Protein AF-A0A4Q5XDK4-F1 (afdb_monomer_lite)

Sequence (146 aa):
MNRRKIALASGVFTCLLAGLAVSAADPRTQAASLVASLEKKPEAAQVAEASLAKAKDALRRADQRRASGDQKGGALLEQTALEWASAAELLDKTAKTEKQLAELQARTTEIETKVFRAQALVEQTVARRARAEEALNKLDQKGAKP

Structure (mmCIF, N/CA/C/O backbone):
data_AF-A0A4Q5XDK4-F1
#
_entry.id   AF-A0A4Q5XDK4-F1
#
loop_
_atom_site.group_PDB
_atom_site.id
_atom_site.type_symbol
_atom_site.label_atom_id
_atom_site.label_alt_id
_atom_site.label_comp_id
_atom_site.label_asym_id
_atom_site.label_entity_id
_atom_site.label_seq_id
_atom_site.pdbx_PDB_ins_code
_atom_site.Cartn_x
_atom_site.Cartn_y
_atom_site.Cartn_z
_atom_site.occupancy
_atom_site.B_iso_or_equiv
_atom_site.auth_seq_id
_atom_site.auth_comp_id
_atom_site.auth_asym_id
_atom_site.auth_atom_id
_atom_site.pdbx_PDB_model_num
ATOM 1 N N . MET A 1 1 ? -22.878 66.982 -17.401 1.00 45.78 1 MET A N 1
ATOM 2 C CA . MET A 1 1 ? -22.080 66.374 -18.490 1.00 45.78 1 MET A CA 1
ATOM 3 C C . MET A 1 1 ? -20.710 67.028 -18.523 1.00 45.78 1 MET A C 1
ATOM 5 O O . MET A 1 1 ? -20.672 68.214 -18.803 1.00 45.78 1 MET A O 1
ATOM 9 N N . ASN A 1 2 ? -19.632 66.306 -18.178 1.00 37.34 2 ASN A N 1
ATOM 10 C CA . ASN A 1 2 ? -18.313 66.401 -18.834 1.00 37.34 2 ASN A CA 1
ATOM 11 C C . ASN A 1 2 ? -17.215 65.598 -18.103 1.00 37.34 2 ASN A C 1
ATOM 13 O O . ASN A 1 2 ? -16.761 65.953 -17.023 1.00 37.34 2 ASN A O 1
ATOM 17 N N . ARG A 1 3 ? -16.802 64.516 -18.780 1.00 46.75 3 ARG A N 1
ATOM 18 C CA . ARG A 1 3 ? -15.433 64.003 -18.987 1.00 46.75 3 ARG A CA 1
ATOM 19 C C . ARG A 1 3 ? -14.498 63.923 -17.770 1.00 46.75 3 ARG A C 1
ATOM 21 O O . ARG A 1 3 ? -13.658 64.793 -17.556 1.00 46.75 3 ARG A O 1
ATOM 28 N N . ARG A 1 4 ? -14.527 62.776 -17.080 1.00 50.16 4 ARG A N 1
ATOM 29 C CA . ARG A 1 4 ? -13.376 62.292 -16.302 1.00 50.16 4 ARG A CA 1
ATOM 30 C C . ARG A 1 4 ? -12.416 61.554 -17.237 1.00 50.16 4 ARG A C 1
ATOM 32 O O . ARG A 1 4 ? -12.793 60.584 -17.886 1.00 50.16 4 ARG A O 1
ATOM 39 N N . LYS A 1 5 ? -11.199 62.086 -17.338 1.00 52.19 5 LYS A N 1
ATOM 40 C CA . LYS A 1 5 ? -10.073 61.558 -18.112 1.00 52.19 5 LYS A CA 1
ATOM 41 C C . LYS A 1 5 ? -9.566 60.282 -17.430 1.00 52.19 5 LYS A C 1
ATOM 43 O O . LYS A 1 5 ? -9.156 60.349 -16.276 1.00 52.19 5 LYS A O 1
ATOM 48 N N . ILE A 1 6 ? -9.598 59.147 -18.124 1.00 51.94 6 ILE A N 1
ATOM 49 C CA . ILE A 1 6 ? -8.936 57.910 -17.691 1.00 51.94 6 ILE A CA 1
ATOM 50 C C . ILE A 1 6 ? -7.570 57.893 -18.371 1.00 51.94 6 ILE A C 1
ATOM 52 O O . ILE A 1 6 ? -7.478 57.815 -19.595 1.00 51.94 6 ILE A O 1
ATOM 56 N N . ALA A 1 7 ? -6.520 58.052 -17.571 1.00 48.66 7 ALA A N 1
ATOM 57 C CA . ALA A 1 7 ? -5.144 57.916 -18.011 1.00 48.66 7 ALA A CA 1
ATOM 58 C C . ALA A 1 7 ? -4.833 56.427 -18.220 1.00 48.66 7 ALA A C 1
ATOM 60 O O . ALA A 1 7 ? -4.880 55.639 -17.276 1.00 48.66 7 ALA A O 1
ATOM 61 N N . LEU A 1 8 ? -4.530 56.052 -19.463 1.00 48.53 8 LEU A N 1
ATOM 62 C CA . LEU A 1 8 ? -3.886 54.787 -19.801 1.00 48.53 8 LEU A CA 1
ATOM 63 C C . LEU A 1 8 ? -2.441 54.833 -19.294 1.00 48.53 8 LEU A C 1
ATOM 65 O O . LEU A 1 8 ? -1.588 55.482 -19.895 1.00 48.53 8 LEU A O 1
ATOM 69 N N . ALA A 1 9 ? -2.172 54.147 -18.188 1.00 47.09 9 ALA A N 1
ATOM 70 C CA . ALA A 1 9 ? -0.820 53.779 -17.797 1.00 47.09 9 ALA A CA 1
ATOM 71 C C . ALA A 1 9 ? -0.532 52.387 -18.371 1.00 47.09 9 ALA A C 1
ATOM 73 O O . ALA A 1 9 ? -0.931 51.366 -17.813 1.00 47.09 9 ALA A O 1
ATOM 74 N N . SER A 1 10 ? 0.126 52.371 -19.530 1.00 52.75 10 SER A N 1
ATOM 75 C CA . SER A 1 10 ? 0.708 51.186 -20.155 1.00 52.75 10 SER A CA 1
ATOM 76 C C . SER A 1 10 ? 1.820 50.624 -19.264 1.00 52.75 10 SER A C 1
ATOM 78 O O . SER A 1 10 ? 2.982 51.003 -19.385 1.00 52.75 10 SER A O 1
ATOM 80 N N . GLY A 1 11 ? 1.456 49.735 -18.342 1.00 47.16 11 GLY A N 1
ATOM 81 C CA . GLY A 1 11 ? 2.389 48.925 -17.567 1.00 47.16 11 GLY A CA 1
ATOM 82 C C . GLY A 1 11 ? 2.715 47.644 -18.324 1.00 47.16 11 GLY A C 1
ATOM 83 O O . GLY A 1 11 ? 1.989 46.659 -18.225 1.00 47.16 11 GLY A O 1
ATOM 84 N N . VAL A 1 12 ? 3.800 47.667 -19.094 1.00 52.44 12 VAL A N 1
ATOM 85 C CA . VAL A 1 12 ? 4.423 46.474 -19.676 1.00 52.44 12 VAL A CA 1
ATOM 86 C C . VAL A 1 12 ? 4.989 45.640 -18.522 1.00 52.44 12 VAL A C 1
ATOM 88 O O . VAL A 1 12 ? 6.085 45.892 -18.031 1.00 52.44 12 VAL A O 1
ATOM 91 N N . PHE A 1 13 ? 4.205 44.677 -18.040 1.00 51.72 13 PHE A N 1
ATOM 92 C CA . PHE A 1 13 ? 4.640 43.694 -17.051 1.00 51.72 13 PHE A CA 1
ATOM 93 C C . PHE A 1 13 ? 5.316 42.535 -17.792 1.00 51.72 13 PHE A C 1
ATOM 95 O O . PHE A 1 13 ? 4.717 41.493 -18.056 1.00 51.72 13 PHE A O 1
ATOM 102 N N . THR A 1 14 ? 6.569 42.749 -18.199 1.00 51.94 14 THR A N 1
ATOM 103 C CA . THR A 1 14 ? 7.435 41.686 -18.717 1.00 51.94 14 THR A CA 1
ATOM 104 C C . THR A 1 14 ? 7.796 40.770 -17.550 1.00 51.94 14 THR A C 1
ATOM 106 O O . THR A 1 14 ? 8.782 40.992 -16.851 1.00 51.94 14 THR A O 1
ATOM 109 N N . CYS A 1 15 ? 6.970 39.750 -17.311 1.00 52.03 15 CYS A N 1
ATOM 110 C CA . CYS A 1 15 ? 7.328 38.620 -16.462 1.00 52.03 15 CYS A CA 1
ATOM 111 C C . CYS A 1 15 ? 8.578 37.948 -17.043 1.00 52.03 15 CYS A C 1
ATOM 113 O O . CYS A 1 15 ? 8.490 37.125 -17.955 1.00 52.03 15 CYS A O 1
ATOM 115 N N . LEU A 1 16 ? 9.746 38.289 -16.495 1.00 50.44 16 LEU A N 1
ATOM 116 C CA . LEU A 1 16 ? 10.926 37.436 -16.529 1.00 50.44 16 LEU A CA 1
ATOM 117 C C . LEU A 1 16 ? 10.581 36.133 -15.791 1.00 50.44 16 LEU A C 1
ATOM 119 O O . LEU A 1 16 ? 10.805 35.988 -14.592 1.00 50.44 16 LEU A O 1
ATOM 123 N N . LEU A 1 17 ? 10.026 35.172 -16.527 1.00 53.06 17 LEU A N 1
ATOM 124 C CA . LEU A 1 17 ? 10.060 33.758 -16.173 1.00 53.06 17 LEU A CA 1
ATOM 125 C C . LEU A 1 17 ? 11.508 33.284 -16.342 1.00 53.06 17 LEU A C 1
ATOM 127 O O . LEU A 1 17 ? 11.870 32.650 -17.330 1.00 53.06 17 LEU A O 1
ATOM 131 N N . ALA A 1 18 ? 12.358 33.647 -15.382 1.00 54.28 18 ALA A N 1
ATOM 132 C CA . ALA A 1 18 ? 13.613 32.954 -15.166 1.00 54.28 18 ALA A CA 1
ATOM 133 C C . ALA A 1 18 ? 13.254 31.504 -14.829 1.00 54.28 18 ALA A C 1
ATOM 135 O O . ALA A 1 18 ? 12.673 31.218 -13.781 1.00 54.28 18 ALA A O 1
ATOM 136 N N . GLY A 1 19 ? 13.519 30.612 -15.783 1.00 48.09 19 GLY A N 1
ATOM 137 C CA . GLY A 1 19 ? 13.281 29.189 -15.650 1.00 48.09 19 GLY A CA 1
ATOM 138 C C . GLY A 1 19 ? 13.985 28.654 -14.412 1.00 48.09 19 GLY A C 1
ATOM 139 O O . GLY A 1 19 ? 15.202 28.486 -14.399 1.00 48.09 19 GLY A O 1
ATOM 140 N N . LEU A 1 20 ? 13.201 28.341 -13.384 1.00 47.84 20 LEU A N 1
ATOM 141 C CA . LEU A 1 20 ? 13.564 27.335 -12.403 1.00 47.84 20 LEU A CA 1
ATOM 142 C C . LEU A 1 20 ? 13.628 26.011 -13.163 1.00 47.84 20 LEU A C 1
ATOM 144 O O . LEU A 1 20 ? 12.651 25.269 -13.243 1.00 47.84 20 LEU A O 1
ATOM 148 N N . ALA A 1 21 ? 14.787 25.734 -13.755 1.00 47.88 21 ALA A N 1
ATOM 149 C CA . ALA A 1 21 ? 15.192 24.381 -14.077 1.00 47.88 21 ALA A CA 1
ATOM 150 C C . ALA A 1 21 ? 15.341 23.643 -12.741 1.00 47.88 21 ALA A C 1
ATOM 152 O O . ALA A 1 21 ? 16.436 23.488 -12.205 1.00 47.88 21 ALA A O 1
ATOM 153 N N . VAL A 1 22 ? 14.207 23.236 -12.165 1.00 48.97 22 VAL A N 1
ATOM 154 C CA . VAL A 1 22 ? 14.166 22.125 -11.225 1.00 48.97 22 VAL A CA 1
ATOM 155 C C . VAL A 1 22 ? 14.825 20.990 -11.985 1.00 48.97 22 VAL A C 1
ATOM 157 O O . VAL A 1 22 ? 14.268 20.480 -12.956 1.00 48.97 22 VAL A O 1
ATOM 160 N N . SER A 1 23 ? 16.060 20.674 -11.604 1.00 48.97 23 SER A N 1
ATOM 161 C CA . SER A 1 23 ? 16.746 19.465 -12.026 1.00 48.97 23 SER A CA 1
ATOM 162 C C . SER A 1 23 ? 15.895 18.303 -11.530 1.00 48.97 23 SER A C 1
ATOM 164 O O . SER A 1 23 ? 16.091 17.817 -10.417 1.00 48.97 23 SER A O 1
ATOM 166 N N . ALA A 1 24 ? 14.886 17.921 -12.315 1.00 61.59 24 ALA A N 1
ATOM 167 C CA . ALA A 1 24 ? 14.097 16.730 -12.080 1.00 61.59 24 ALA A CA 1
ATOM 168 C C . ALA A 1 24 ? 15.102 15.587 -11.957 1.00 61.59 24 ALA A C 1
ATOM 170 O O . ALA A 1 24 ? 15.916 15.381 -12.858 1.00 61.59 24 ALA A O 1
ATOM 171 N N . ALA A 1 25 ? 15.127 14.937 -10.793 1.00 73.69 25 ALA A N 1
ATOM 172 C CA . ALA A 1 25 ? 16.081 13.871 -10.542 1.00 73.69 25 ALA A CA 1
ATOM 173 C C . ALA A 1 25 ? 15.981 12.822 -11.661 1.00 73.69 25 ALA A C 1
ATOM 175 O O . ALA A 1 25 ? 14.896 12.557 -12.179 1.00 73.69 25 ALA A O 1
ATOM 176 N N . ASP A 1 26 ? 17.116 12.251 -12.053 1.00 92.94 26 ASP A N 1
ATOM 177 C CA . ASP A 1 26 ? 17.196 11.296 -13.158 1.00 92.94 26 ASP A CA 1
ATOM 178 C C . ASP A 1 26 ? 16.178 10.145 -12.969 1.00 92.9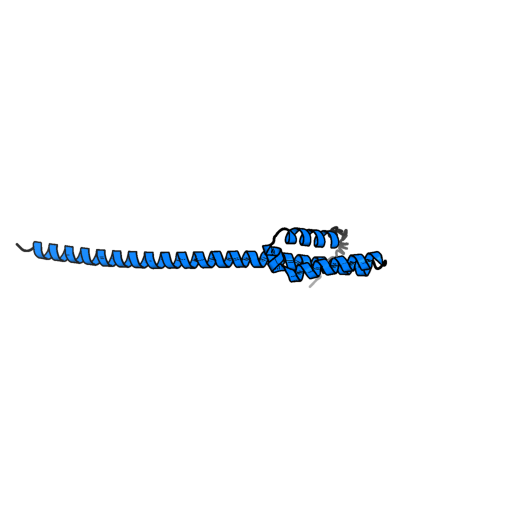4 26 ASP A C 1
ATOM 180 O O . ASP A 1 26 ? 16.282 9.413 -11.974 1.00 92.94 26 ASP A O 1
ATOM 184 N N . PRO A 1 27 ? 15.188 9.974 -13.875 1.00 95.69 27 PRO A N 1
ATOM 185 C CA . PRO A 1 27 ? 14.130 8.974 -13.732 1.00 95.69 27 PRO A CA 1
ATOM 186 C C . PRO A 1 27 ? 14.666 7.560 -13.536 1.00 95.69 27 PRO A C 1
ATOM 188 O O . PRO A 1 27 ? 14.107 6.786 -12.762 1.00 95.69 27 PRO A O 1
ATOM 191 N N . ARG A 1 28 ? 15.795 7.244 -14.176 1.00 96.81 28 ARG A N 1
ATOM 192 C CA . ARG A 1 28 ? 16.475 5.957 -14.036 1.00 96.81 28 ARG A CA 1
ATOM 193 C C . ARG A 1 28 ? 16.952 5.727 -12.606 1.00 96.81 28 ARG A C 1
ATOM 195 O O . ARG A 1 28 ? 16.647 4.694 -12.012 1.00 96.81 28 ARG A O 1
ATOM 202 N N . THR A 1 29 ? 17.689 6.687 -12.051 1.00 97.12 29 THR A N 1
ATOM 203 C CA . THR A 1 29 ? 18.212 6.615 -10.680 1.00 97.12 29 THR A CA 1
ATOM 204 C C . THR A 1 29 ? 17.073 6.545 -9.659 1.00 97.12 29 THR A C 1
ATOM 206 O O . THR A 1 29 ? 17.121 5.742 -8.723 1.00 97.12 29 THR A O 1
ATOM 209 N N . GLN A 1 30 ? 16.001 7.313 -9.872 1.00 97.56 30 GLN A N 1
ATOM 210 C CA . GLN A 1 30 ? 14.806 7.249 -9.031 1.00 97.56 30 GLN A CA 1
ATOM 211 C C . GLN A 1 30 ? 14.131 5.872 -9.099 1.00 97.56 30 GLN A C 1
ATOM 213 O O . GLN A 1 30 ? 13.937 5.240 -8.061 1.00 97.56 30 GLN A O 1
ATOM 218 N N . ALA A 1 31 ? 13.848 5.361 -10.299 1.00 98.06 31 ALA A N 1
ATOM 219 C CA . ALA A 1 31 ? 13.218 4.056 -10.485 1.00 98.06 31 ALA A CA 1
ATOM 220 C C . ALA A 1 31 ? 14.043 2.930 -9.845 1.00 98.06 31 ALA A C 1
ATOM 222 O O . ALA A 1 31 ? 13.508 2.120 -9.090 1.00 98.06 31 ALA A O 1
ATOM 223 N N . ALA A 1 32 ? 15.358 2.913 -10.082 1.00 98.12 32 ALA A N 1
ATOM 224 C CA . ALA A 1 32 ? 16.259 1.910 -9.521 1.00 98.12 32 ALA A CA 1
ATOM 225 C C . ALA A 1 32 ? 16.302 1.959 -7.985 1.00 98.12 32 ALA A C 1
ATOM 227 O O . ALA A 1 32 ? 16.269 0.914 -7.333 1.00 98.12 32 ALA A O 1
ATOM 228 N N . SER A 1 33 ? 16.334 3.158 -7.394 1.00 98.06 33 SER A N 1
ATOM 229 C CA . SER A 1 33 ? 16.341 3.308 -5.934 1.00 98.06 33 SER A CA 1
ATOM 230 C C . SER A 1 33 ? 15.024 2.866 -5.286 1.00 98.06 33 SER A C 1
ATOM 232 O O . SER A 1 33 ? 15.052 2.200 -4.248 1.00 98.06 33 SER A O 1
ATOM 234 N N . LEU A 1 34 ? 13.880 3.159 -5.915 1.00 98.06 34 LEU A N 1
ATOM 235 C CA . LEU A 1 34 ? 12.569 2.685 -5.468 1.00 98.06 34 LEU A CA 1
ATOM 236 C C . LEU A 1 34 ? 12.466 1.161 -5.548 1.00 98.06 34 LEU A C 1
ATOM 238 O O . LEU A 1 34 ? 12.090 0.531 -4.559 1.00 98.06 34 LEU A O 1
ATOM 242 N N . VAL A 1 35 ? 12.863 0.562 -6.676 1.00 98.31 35 VAL A N 1
ATOM 243 C CA . VAL A 1 35 ? 12.889 -0.901 -6.839 1.00 98.31 35 VAL A CA 1
ATOM 244 C C . VAL A 1 35 ? 13.759 -1.538 -5.753 1.00 98.31 35 VAL A C 1
ATOM 246 O O . VAL A 1 35 ? 13.271 -2.385 -5.009 1.00 98.31 35 VAL A O 1
ATOM 249 N N . ALA A 1 36 ? 14.995 -1.064 -5.569 1.00 98.12 36 ALA A N 1
ATOM 250 C CA . ALA A 1 36 ? 15.912 -1.606 -4.566 1.00 98.12 36 ALA A CA 1
ATOM 251 C C . ALA A 1 36 ? 15.416 -1.419 -3.117 1.00 98.12 36 ALA A C 1
ATOM 253 O O . ALA A 1 36 ? 15.699 -2.240 -2.245 1.00 98.12 36 ALA A O 1
ATOM 254 N N . SER A 1 37 ? 14.695 -0.332 -2.826 1.00 98.00 37 SER A N 1
ATOM 255 C CA . SER A 1 37 ? 14.077 -0.083 -1.515 1.00 98.00 37 SER A CA 1
ATOM 256 C C . SER A 1 37 ? 12.934 -1.057 -1.223 1.00 98.00 37 SER A C 1
ATOM 258 O O . SER A 1 37 ? 12.823 -1.565 -0.103 1.00 98.00 37 SER A O 1
ATOM 260 N N . LEU A 1 38 ? 12.091 -1.327 -2.223 1.00 97.31 38 LEU A N 1
ATOM 261 C CA . LEU A 1 38 ? 10.939 -2.218 -2.101 1.00 97.31 38 LEU A CA 1
ATOM 262 C C . LEU A 1 38 ? 11.356 -3.692 -2.043 1.00 97.31 38 LEU A 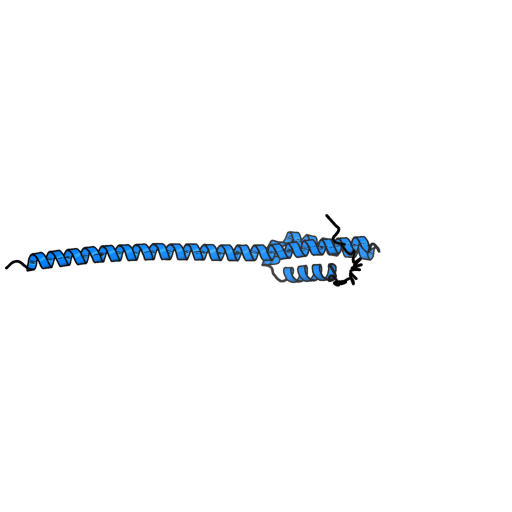C 1
ATOM 264 O O . LEU A 1 38 ? 10.794 -4.444 -1.258 1.00 97.31 38 LEU A O 1
ATOM 268 N N . GLU A 1 39 ? 12.396 -4.096 -2.773 1.00 97.12 39 GLU A N 1
ATOM 269 C CA . GLU A 1 39 ? 12.932 -5.467 -2.723 1.00 97.12 39 GLU A CA 1
ATOM 270 C C . GLU A 1 39 ? 13.486 -5.865 -1.352 1.00 97.12 39 GLU A C 1
ATOM 272 O O . GLU A 1 39 ? 13.437 -7.033 -0.974 1.00 97.12 39 GLU A O 1
ATOM 277 N N . LYS A 1 40 ? 13.979 -4.900 -0.568 1.00 98.00 40 LYS A N 1
ATOM 278 C CA . LYS A 1 40 ? 14.452 -5.146 0.805 1.00 98.00 40 LYS A CA 1
ATOM 279 C C . LYS A 1 40 ? 13.318 -5.451 1.787 1.00 98.00 40 LYS A C 1
ATOM 281 O O . LYS A 1 40 ? 13.589 -5.778 2.939 1.00 98.00 40 LYS A O 1
ATOM 286 N N . LYS A 1 41 ? 12.060 -5.307 1.365 1.00 97.25 41 LYS A N 1
ATOM 287 C CA . LYS A 1 41 ? 10.861 -5.484 2.187 1.00 97.25 41 LYS A CA 1
ATOM 288 C C . LYS A 1 41 ? 10.025 -6.629 1.598 1.00 97.25 41 LYS A C 1
ATOM 290 O O . LYS A 1 41 ? 9.263 -6.379 0.668 1.00 97.25 41 LYS A O 1
ATOM 295 N N . PRO A 1 42 ? 10.115 -7.861 2.134 1.00 96.19 42 PRO A N 1
ATOM 296 C CA . PRO A 1 42 ? 9.423 -9.026 1.573 1.00 96.19 42 PRO A CA 1
ATOM 297 C C . PRO A 1 42 ? 7.913 -8.821 1.395 1.00 96.19 42 PRO A C 1
ATOM 299 O O . PRO A 1 42 ? 7.370 -9.134 0.342 1.00 96.19 42 PRO A O 1
ATOM 302 N N . GLU A 1 43 ? 7.251 -8.219 2.388 1.00 95.19 43 GLU A N 1
ATOM 303 C CA . GLU A 1 43 ? 5.813 -7.918 2.333 1.00 95.19 43 GLU A CA 1
ATOM 304 C C . GLU A 1 43 ? 5.474 -6.920 1.213 1.00 95.19 43 GLU A C 1
ATOM 306 O O . GLU A 1 43 ? 4.535 -7.131 0.449 1.00 95.19 43 GLU A O 1
ATOM 311 N N . ALA A 1 44 ? 6.274 -5.858 1.064 1.00 96.00 44 ALA A N 1
ATOM 312 C CA . ALA A 1 44 ? 6.081 -4.868 0.005 1.00 96.00 44 ALA A CA 1
ATOM 313 C C . ALA A 1 44 ? 6.329 -5.480 -1.381 1.00 96.00 44 ALA A C 1
ATOM 315 O O . ALA A 1 44 ? 5.585 -5.215 -2.323 1.00 96.00 44 ALA A O 1
ATOM 316 N N . ALA A 1 45 ? 7.359 -6.323 -1.500 1.00 95.88 45 ALA A N 1
ATOM 317 C CA . ALA A 1 45 ? 7.692 -7.018 -2.734 1.00 95.88 45 ALA A CA 1
ATOM 318 C C . ALA A 1 45 ? 6.584 -7.987 -3.167 1.00 95.88 45 ALA A C 1
ATOM 320 O O . ALA A 1 45 ? 6.305 -8.079 -4.359 1.00 95.88 45 ALA A O 1
ATOM 321 N N . GLN A 1 46 ? 5.927 -8.657 -2.214 1.00 97.62 46 GLN A N 1
ATOM 322 C CA . GLN A 1 46 ? 4.802 -9.549 -2.489 1.00 97.62 46 GLN A CA 1
ATOM 323 C C . GLN A 1 46 ? 3.572 -8.780 -2.987 1.00 97.62 46 GLN A C 1
ATOM 325 O O . GLN A 1 46 ? 2.984 -9.145 -4.000 1.00 97.62 46 GLN A O 1
ATOM 330 N N . VAL A 1 47 ? 3.192 -7.691 -2.312 1.00 97.75 47 VAL A N 1
ATOM 331 C CA . VAL A 1 47 ? 2.025 -6.880 -2.707 1.00 97.75 47 VAL A CA 1
ATOM 332 C C . VAL A 1 47 ? 2.247 -6.194 -4.060 1.00 97.75 47 VAL A C 1
ATOM 334 O O . VAL A 1 47 ? 1.322 -6.070 -4.861 1.00 97.75 47 VAL A O 1
ATOM 337 N N . ALA A 1 48 ? 3.474 -5.751 -4.332 1.00 97.75 48 ALA A N 1
ATOM 338 C CA . ALA A 1 48 ? 3.810 -4.972 -5.518 1.00 97.75 48 ALA A CA 1
ATOM 339 C C . ALA A 1 48 ? 4.519 -5.774 -6.626 1.00 97.75 48 ALA A C 1
ATOM 341 O O . ALA A 1 48 ? 5.096 -5.170 -7.535 1.00 97.75 48 ALA A O 1
ATOM 342 N N . GLU A 1 49 ? 4.481 -7.110 -6.578 1.00 98.00 49 GLU A N 1
ATOM 343 C CA . GLU A 1 49 ? 5.276 -8.005 -7.434 1.00 98.00 49 GLU A CA 1
ATOM 344 C C . GLU A 1 49 ? 5.158 -7.656 -8.925 1.00 98.00 49 GLU A C 1
ATOM 346 O O . GLU A 1 49 ? 6.161 -7.429 -9.608 1.00 98.00 49 GLU A O 1
ATOM 351 N N . ALA A 1 50 ? 3.926 -7.535 -9.426 1.00 98.19 50 ALA A N 1
ATOM 352 C CA . ALA A 1 50 ? 3.663 -7.259 -10.836 1.00 98.19 50 ALA A CA 1
ATOM 353 C C . ALA A 1 50 ? 4.215 -5.894 -11.286 1.00 98.19 50 ALA A C 1
ATOM 355 O O . ALA A 1 50 ? 4.760 -5.770 -12.386 1.00 98.19 50 ALA A O 1
ATOM 356 N N . SER A 1 51 ? 4.096 -4.866 -10.444 1.00 98.31 51 SER A N 1
ATOM 357 C CA . SER A 1 51 ? 4.611 -3.525 -10.737 1.00 98.31 51 SER A CA 1
ATOM 358 C C . SER A 1 51 ? 6.140 -3.494 -10.686 1.00 98.31 51 SER A C 1
ATOM 360 O O . SER A 1 51 ? 6.770 -2.919 -11.573 1.00 98.31 51 SER A O 1
ATOM 362 N N . LEU A 1 52 ? 6.754 -4.184 -9.718 1.00 98.44 52 LEU A N 1
ATOM 363 C CA . LEU A 1 52 ? 8.210 -4.327 -9.633 1.00 98.44 52 LEU A CA 1
ATOM 364 C C . LEU A 1 52 ? 8.785 -5.070 -10.843 1.00 98.44 52 LEU A C 1
ATOM 366 O O . LEU A 1 52 ? 9.806 -4.649 -11.388 1.00 98.44 52 LEU A O 1
ATOM 370 N N . ALA A 1 53 ? 8.128 -6.138 -11.303 1.00 98.56 53 ALA A N 1
ATOM 371 C CA . ALA A 1 53 ? 8.541 -6.868 -12.499 1.00 98.56 53 ALA A CA 1
ATOM 372 C C . ALA A 1 53 ? 8.535 -5.965 -13.745 1.00 98.56 53 ALA A C 1
ATOM 374 O O . ALA A 1 53 ? 9.504 -5.952 -14.505 1.00 98.56 53 ALA A O 1
ATOM 375 N N . LYS A 1 54 ? 7.487 -5.149 -13.921 1.00 98.69 54 LYS A N 1
ATOM 376 C CA . LYS A 1 54 ? 7.388 -4.193 -15.036 1.00 98.69 54 LYS A CA 1
ATOM 377 C C . LYS A 1 54 ? 8.420 -3.070 -14.953 1.00 98.69 54 LYS A C 1
ATOM 379 O O . LYS A 1 54 ? 9.009 -2.727 -15.975 1.00 98.69 54 LYS A O 1
ATOM 384 N N . ALA A 1 55 ? 8.678 -2.532 -13.760 1.00 98.62 55 ALA A N 1
ATOM 385 C CA . ALA A 1 55 ? 9.708 -1.514 -13.560 1.00 98.62 55 ALA A CA 1
ATOM 386 C C . ALA A 1 55 ? 11.097 -2.039 -13.963 1.00 98.62 55 ALA A C 1
ATOM 388 O O . ALA A 1 55 ? 11.819 -1.390 -14.720 1.00 98.62 55 ALA A O 1
ATOM 389 N N . LYS A 1 56 ? 11.445 -3.256 -13.523 1.00 98.69 56 LYS A N 1
ATOM 390 C CA . LYS A 1 56 ? 12.707 -3.922 -13.880 1.00 98.69 56 LYS A CA 1
ATOM 391 C C . LYS A 1 56 ? 12.808 -4.221 -15.372 1.00 98.69 56 LYS A C 1
ATOM 393 O O . LYS A 1 56 ? 13.859 -3.990 -15.967 1.00 98.69 56 LYS A O 1
ATOM 398 N N . ASP A 1 57 ? 11.732 -4.721 -15.981 1.00 98.75 57 ASP A N 1
ATOM 399 C CA . ASP A 1 57 ? 11.703 -4.984 -17.421 1.00 98.75 57 ASP A CA 1
ATOM 400 C C . ASP A 1 57 ? 11.916 -3.701 -18.233 1.00 98.75 57 ASP A C 1
ATOM 402 O O . ASP A 1 57 ? 12.724 -3.680 -19.162 1.00 98.75 57 ASP A O 1
ATOM 406 N N . ALA A 1 58 ? 11.253 -2.611 -17.843 1.00 98.69 58 ALA A N 1
ATOM 407 C CA . ALA A 1 58 ? 11.415 -1.310 -18.476 1.00 98.69 58 ALA A CA 1
ATOM 408 C C . ALA A 1 58 ? 12.857 -0.784 -18.354 1.00 98.69 58 ALA A C 1
ATOM 410 O O . ALA A 1 58 ? 13.419 -0.374 -19.368 1.00 98.69 58 ALA A O 1
ATOM 411 N N . LEU A 1 59 ? 13.495 -0.885 -17.177 1.00 98.56 59 LEU A N 1
ATOM 412 C CA . LEU A 1 59 ? 14.913 -0.525 -16.995 1.00 98.56 59 LEU A CA 1
ATOM 413 C C . LEU A 1 59 ? 15.835 -1.356 -17.893 1.00 98.56 59 LEU A C 1
ATOM 415 O O . LEU A 1 59 ? 16.664 -0.807 -18.617 1.00 98.56 59 LEU A O 1
ATOM 419 N N . ARG A 1 60 ? 15.643 -2.678 -17.917 1.00 98.69 60 ARG A N 1
ATOM 420 C CA . ARG A 1 60 ? 16.422 -3.583 -18.771 1.00 98.69 60 ARG A CA 1
ATOM 421 C C . ARG A 1 60 ? 16.277 -3.224 -20.251 1.00 98.69 60 ARG A C 1
ATOM 423 O O . ARG A 1 60 ? 17.253 -3.237 -20.997 1.00 98.69 60 ARG A O 1
ATOM 430 N N . ARG A 1 61 ? 15.062 -2.904 -20.702 1.00 98.56 61 ARG A N 1
ATOM 431 C CA . ARG A 1 61 ? 14.806 -2.482 -22.087 1.00 98.56 61 ARG A CA 1
ATOM 432 C C . ARG A 1 61 ? 15.384 -1.098 -22.376 1.00 98.56 61 ARG A C 1
ATOM 434 O O . ARG A 1 61 ? 15.857 -0.877 -23.489 1.00 98.56 61 ARG A O 1
ATOM 441 N N . ALA A 1 62 ? 15.379 -0.187 -21.404 1.00 98.38 62 ALA A N 1
ATOM 442 C CA . ALA A 1 62 ? 16.024 1.113 -21.538 1.00 98.38 62 ALA A CA 1
ATOM 443 C C . ALA A 1 62 ? 17.533 0.967 -21.769 1.00 98.38 62 ALA A C 1
ATOM 445 O O . ALA A 1 62 ? 18.080 1.609 -22.667 1.00 98.38 62 ALA A O 1
ATOM 446 N N . ASP A 1 63 ? 18.184 0.059 -21.037 1.00 98.12 63 ASP A N 1
ATOM 447 C CA . ASP A 1 63 ? 19.605 -0.258 -21.215 1.00 98.12 63 ASP A CA 1
ATOM 448 C C . ASP A 1 63 ? 19.907 -0.769 -22.618 1.00 98.12 63 ASP A C 1
ATOM 450 O O . ASP A 1 63 ? 20.842 -0.300 -23.267 1.00 98.12 63 ASP A O 1
ATOM 454 N N . GLN A 1 64 ? 19.067 -1.673 -23.126 1.00 98.50 64 GLN A N 1
ATOM 455 C CA . GLN A 1 64 ? 19.188 -2.190 -24.489 1.00 98.50 64 GLN A CA 1
ATOM 456 C C . GLN A 1 64 ? 19.056 -1.077 -25.540 1.00 98.50 64 GLN A C 1
ATOM 458 O O . GLN A 1 64 ? 19.823 -1.055 -26.501 1.00 98.50 64 GLN A O 1
ATOM 463 N N . ARG A 1 65 ? 18.133 -0.124 -25.347 1.00 98.19 65 ARG A N 1
ATOM 464 C CA . ARG A 1 65 ? 17.955 1.028 -26.249 1.00 98.19 65 ARG A CA 1
ATOM 465 C C . ARG A 1 65 ? 19.140 1.987 -26.215 1.00 98.19 65 ARG A C 1
ATOM 467 O O . ARG A 1 65 ? 19.610 2.410 -27.268 1.00 98.19 65 ARG A O 1
ATOM 474 N N . ARG A 1 66 ? 19.672 2.290 -25.029 1.00 97.00 66 ARG A N 1
ATOM 475 C CA . ARG A 1 66 ? 20.875 3.126 -24.903 1.00 97.00 66 ARG A CA 1
ATOM 476 C C . ARG A 1 66 ? 22.090 2.464 -25.546 1.00 97.00 66 ARG A C 1
ATOM 478 O O . ARG A 1 66 ? 22.833 3.138 -26.256 1.00 97.00 66 ARG A O 1
ATOM 485 N N . ALA A 1 67 ? 22.254 1.154 -25.356 1.00 97.75 67 ALA A N 1
ATOM 486 C CA . ALA A 1 67 ? 23.334 0.384 -25.967 1.00 97.75 67 ALA A CA 1
ATOM 487 C C . ALA A 1 67 ? 23.259 0.378 -27.504 1.00 97.75 67 ALA A C 1
ATOM 489 O O . ALA A 1 67 ? 24.294 0.379 -28.164 1.00 97.75 67 ALA A O 1
ATOM 490 N N . SER A 1 68 ? 22.054 0.436 -28.085 1.00 98.06 68 SER A N 1
ATOM 491 C CA . SER A 1 68 ? 21.860 0.557 -29.535 1.00 98.06 68 SER A CA 1
ATOM 492 C C . SER A 1 68 ? 21.908 2.001 -30.059 1.00 98.06 68 SER A C 1
ATOM 494 O O . SER A 1 68 ? 21.590 2.230 -31.223 1.00 98.06 68 SER A O 1
ATOM 496 N N . GLY A 1 69 ? 22.238 2.987 -29.218 1.00 98.06 69 GLY A N 1
ATOM 497 C CA . GLY A 1 69 ? 22.286 4.408 -29.585 1.00 98.06 69 GLY A CA 1
ATOM 498 C C . GLY A 1 69 ? 20.934 5.136 -29.588 1.00 98.06 69 GLY A C 1
ATOM 499 O O . GLY A 1 69 ? 20.895 6.341 -29.831 1.00 98.06 69 GLY A O 1
ATOM 500 N N . ASP A 1 70 ? 19.829 4.456 -29.266 1.00 97.94 70 ASP A N 1
ATOM 501 C CA . ASP A 1 70 ? 18.487 5.044 -29.179 1.00 97.94 70 ASP A CA 1
ATOM 502 C C . ASP A 1 70 ? 18.276 5.711 -27.809 1.00 97.94 70 ASP A C 1
ATOM 504 O O . ASP A 1 70 ? 17.605 5.190 -26.912 1.00 97.94 70 ASP A O 1
ATOM 508 N N . GLN A 1 71 ? 18.883 6.888 -27.639 1.00 97.31 71 GLN A N 1
ATOM 509 C CA . GLN A 1 71 ? 18.843 7.632 -26.375 1.00 97.31 71 GLN A CA 1
ATOM 510 C C . GLN A 1 71 ? 17.422 8.072 -26.003 1.00 97.31 71 GLN A C 1
ATOM 512 O O . GLN A 1 71 ? 17.034 8.006 -24.837 1.00 97.31 71 GLN A O 1
ATOM 517 N N . LYS A 1 72 ? 16.619 8.481 -26.995 1.00 97.19 72 LYS A N 1
ATOM 518 C CA . LYS A 1 72 ? 15.241 8.941 -26.775 1.00 97.19 72 LYS A CA 1
ATOM 519 C C . LYS A 1 72 ? 14.337 7.789 -26.337 1.00 97.19 72 LYS A C 1
ATOM 521 O O . LYS A 1 72 ? 13.581 7.945 -25.380 1.00 97.19 72 LYS A O 1
ATOM 526 N N . GLY A 1 73 ? 14.426 6.637 -27.004 1.00 96.12 73 GLY A N 1
ATOM 527 C CA . GLY A 1 73 ? 13.698 5.433 -26.609 1.00 96.12 73 GLY A CA 1
ATOM 528 C C . GLY A 1 73 ? 14.110 4.932 -25.224 1.00 96.12 73 GLY A C 1
ATOM 529 O O . GLY A 1 73 ? 13.250 4.536 -24.439 1.00 96.12 73 GLY A O 1
ATOM 530 N N . GLY A 1 74 ? 15.404 5.013 -24.893 1.00 98.00 74 GLY A N 1
ATOM 531 C CA . GLY A 1 74 ? 15.916 4.716 -23.554 1.00 98.00 74 GLY A CA 1
ATOM 532 C C . GLY A 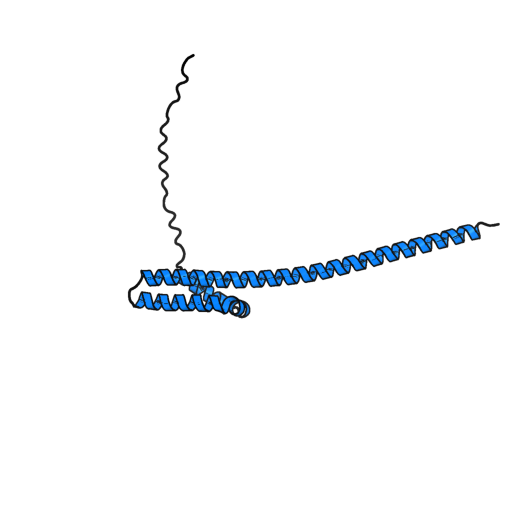1 74 ? 15.305 5.613 -22.474 1.00 98.00 74 GLY A C 1
ATOM 533 O O . GLY A 1 74 ? 14.764 5.101 -21.498 1.00 98.00 74 GLY A O 1
ATOM 534 N N . ALA A 1 75 ? 15.312 6.933 -22.682 1.00 97.00 75 ALA A N 1
ATOM 535 C CA . ALA A 1 75 ? 14.758 7.896 -21.727 1.00 97.00 75 ALA A CA 1
ATOM 536 C C . ALA A 1 75 ? 13.249 7.699 -21.479 1.00 97.00 75 ALA A C 1
ATOM 538 O O . ALA A 1 75 ? 12.792 7.769 -20.339 1.00 97.00 75 ALA A O 1
ATOM 539 N N . LEU A 1 76 ? 12.473 7.394 -22.527 1.00 97.88 76 LEU A N 1
ATOM 540 C CA . LEU A 1 76 ? 11.043 7.091 -22.383 1.00 97.88 76 LEU A CA 1
ATOM 541 C C . LEU A 1 76 ? 10.808 5.837 -21.531 1.00 97.88 76 LEU A C 1
ATOM 543 O O . LEU A 1 76 ? 9.936 5.835 -20.665 1.00 97.88 76 LEU A O 1
ATOM 547 N N . LEU A 1 77 ? 11.602 4.782 -21.736 1.00 98.44 77 LEU A N 1
ATOM 548 C CA . LEU A 1 77 ? 11.499 3.558 -20.939 1.00 98.44 77 LEU A CA 1
ATOM 549 C C . LEU A 1 77 ? 11.932 3.762 -19.482 1.00 98.44 77 LEU A C 1
ATOM 551 O O . LEU A 1 77 ? 11.370 3.125 -18.598 1.00 98.44 77 LEU A O 1
ATOM 555 N N . GLU A 1 78 ? 12.881 4.658 -19.209 1.00 98.19 78 GLU A N 1
ATOM 556 C CA . GLU A 1 78 ? 13.263 5.032 -17.839 1.00 98.19 78 GLU A CA 1
ATOM 557 C C . GLU A 1 78 ? 12.143 5.784 -17.122 1.00 98.19 78 GLU A C 1
ATOM 559 O O . GLU A 1 78 ? 11.886 5.526 -15.947 1.00 98.19 78 GLU A O 1
ATOM 564 N N . GLN A 1 79 ? 11.419 6.654 -17.829 1.00 98.19 79 GLN A N 1
ATOM 565 C CA . GLN A 1 79 ? 10.219 7.285 -17.287 1.00 98.19 79 GLN A CA 1
ATOM 566 C C . GLN A 1 79 ? 9.119 6.250 -17.014 1.00 98.19 79 GLN A C 1
ATOM 568 O O . GLN A 1 79 ? 8.546 6.239 -15.928 1.00 98.19 79 GLN A O 1
ATOM 573 N N . THR A 1 80 ? 8.881 5.318 -17.942 1.00 98.44 80 THR A N 1
ATOM 574 C CA . THR A 1 80 ? 7.947 4.203 -17.717 1.00 98.44 80 THR A CA 1
ATOM 575 C C . THR A 1 80 ? 8.369 3.338 -16.525 1.00 98.44 80 THR A C 1
ATOM 577 O O . THR A 1 80 ? 7.527 2.909 -15.739 1.00 98.44 80 THR A O 1
ATOM 580 N N . ALA A 1 81 ? 9.667 3.082 -16.352 1.00 98.50 81 ALA A N 1
ATOM 581 C CA . ALA A 1 81 ? 10.170 2.354 -15.193 1.00 98.50 81 ALA A CA 1
ATOM 582 C C . ALA A 1 81 ? 9.880 3.091 -13.882 1.00 98.50 81 ALA A C 1
ATOM 584 O O . ALA A 1 81 ? 9.476 2.455 -12.907 1.00 98.50 81 ALA A O 1
ATOM 585 N N . LEU A 1 82 ? 10.055 4.416 -13.866 1.00 98.44 82 LEU A N 1
ATOM 586 C CA . LEU A 1 82 ? 9.723 5.250 -12.715 1.00 98.44 82 LEU A CA 1
ATOM 587 C C . LEU A 1 82 ? 8.230 5.174 -12.389 1.00 98.44 82 LEU A C 1
ATOM 589 O O . LEU A 1 82 ? 7.886 4.951 -11.235 1.00 98.44 82 LEU A O 1
ATOM 593 N N . GLU A 1 83 ? 7.353 5.271 -13.387 1.00 98.56 83 GLU A N 1
ATOM 594 C CA . GLU A 1 83 ? 5.902 5.154 -13.193 1.00 98.56 83 GLU A CA 1
ATOM 595 C C . GLU A 1 83 ? 5.515 3.814 -12.547 1.00 98.56 83 GLU A C 1
ATOM 597 O O . GLU A 1 83 ? 4.767 3.790 -11.567 1.00 98.56 83 GLU A O 1
ATOM 602 N N . TRP A 1 84 ? 6.076 2.697 -13.025 1.00 98.69 84 TRP A N 1
ATOM 603 C CA . TRP A 1 84 ? 5.840 1.382 -12.420 1.00 98.69 84 TRP A CA 1
ATOM 604 C C . TRP A 1 84 ? 6.418 1.263 -11.006 1.00 98.69 84 TRP A C 1
ATOM 606 O O . TRP A 1 84 ? 5.779 0.669 -10.136 1.00 98.69 84 TRP A O 1
ATOM 616 N N . ALA A 1 85 ? 7.598 1.831 -10.749 1.00 98.56 85 ALA A N 1
ATOM 617 C CA . ALA A 1 85 ? 8.210 1.824 -9.422 1.00 98.56 85 ALA A CA 1
ATOM 618 C C . ALA A 1 85 ? 7.416 2.682 -8.419 1.00 98.56 85 ALA A C 1
ATOM 620 O O . ALA A 1 85 ? 7.215 2.273 -7.276 1.00 98.56 85 ALA A O 1
ATOM 621 N N . SER A 1 86 ? 6.901 3.836 -8.846 1.00 98.38 86 SER A N 1
ATOM 622 C CA . SER A 1 86 ? 6.007 4.674 -8.042 1.00 98.38 86 SER A CA 1
ATOM 623 C C . SER A 1 86 ? 4.661 3.992 -7.790 1.00 98.38 86 SER A C 1
ATOM 625 O O . SER A 1 86 ? 4.153 4.046 -6.672 1.00 98.38 86 SER A O 1
ATOM 627 N N . ALA A 1 87 ? 4.103 3.289 -8.781 1.00 98.56 87 ALA A N 1
ATOM 628 C CA . ALA A 1 87 ? 2.903 2.477 -8.586 1.00 98.56 87 ALA A CA 1
ATOM 629 C C . ALA A 1 87 ? 3.138 1.351 -7.564 1.00 98.56 87 ALA A C 1
ATOM 631 O O . ALA A 1 87 ? 2.292 1.112 -6.707 1.00 98.56 87 ALA A O 1
ATOM 632 N N . ALA A 1 88 ? 4.300 0.691 -7.612 1.00 98.38 88 ALA A N 1
ATOM 633 C CA . ALA A 1 88 ? 4.695 -0.307 -6.620 1.00 98.38 88 ALA A CA 1
ATOM 634 C C . ALA A 1 88 ? 4.784 0.284 -5.200 1.00 98.38 88 ALA A C 1
ATOM 636 O O . ALA A 1 88 ? 4.289 -0.315 -4.246 1.00 98.38 88 ALA A O 1
ATOM 637 N N . GLU A 1 89 ? 5.364 1.478 -5.056 1.00 98.50 89 GLU A N 1
ATOM 638 C CA . GLU A 1 89 ? 5.428 2.180 -3.770 1.00 98.50 89 GLU A CA 1
ATOM 639 C C . GLU A 1 89 ? 4.031 2.547 -3.244 1.00 98.50 89 GLU A C 1
ATOM 641 O O . GLU A 1 89 ? 3.757 2.414 -2.049 1.00 98.50 89 GLU A O 1
ATOM 646 N N . LEU A 1 90 ? 3.133 2.987 -4.130 1.00 98.56 90 LEU A N 1
ATOM 647 C CA . LEU A 1 90 ? 1.759 3.308 -3.759 1.00 98.56 90 LEU A CA 1
ATOM 648 C C . LEU A 1 90 ? 1.012 2.065 -3.262 1.00 98.56 90 LEU A C 1
ATOM 650 O O . LEU A 1 90 ? 0.343 2.151 -2.240 1.00 98.56 90 LEU A O 1
ATOM 654 N N . LEU A 1 91 ? 1.184 0.912 -3.915 1.00 98.50 91 LEU A N 1
ATOM 655 C CA . LEU A 1 91 ? 0.595 -0.355 -3.468 1.00 98.50 91 LEU A CA 1
ATOM 656 C C . LEU A 1 91 ? 1.071 -0.758 -2.060 1.00 98.50 91 LEU A C 1
ATOM 658 O O . LEU A 1 91 ? 0.244 -1.122 -1.227 1.00 98.50 91 LEU A O 1
ATOM 662 N N . ASP A 1 92 ? 2.370 -0.635 -1.759 1.00 98.00 92 ASP A N 1
ATOM 663 C CA . ASP A 1 92 ? 2.908 -0.872 -0.404 1.00 98.00 92 ASP A CA 1
ATOM 664 C C . ASP A 1 92 ? 2.292 0.086 0.631 1.00 98.00 92 ASP A C 1
ATOM 666 O O . ASP A 1 92 ? 1.874 -0.333 1.715 1.00 98.00 92 ASP A O 1
ATOM 670 N N . LYS A 1 93 ? 2.192 1.380 0.297 1.00 98.12 93 LYS A N 1
ATOM 671 C CA . LYS A 1 93 ? 1.556 2.382 1.169 1.00 98.12 93 LYS A CA 1
ATOM 672 C C . LYS A 1 93 ? 0.087 2.041 1.418 1.00 98.12 93 LYS A C 1
ATOM 674 O O . LYS A 1 93 ? -0.336 2.042 2.573 1.00 98.12 93 LYS A O 1
ATOM 679 N N . THR A 1 94 ? -0.663 1.702 0.371 1.00 98.31 94 THR A N 1
ATOM 680 C CA . THR A 1 94 ? -2.078 1.335 0.471 1.00 98.31 94 THR A CA 1
ATOM 681 C C . THR A 1 94 ? -2.270 0.094 1.338 1.00 98.31 94 THR A C 1
ATOM 683 O O . THR A 1 94 ? -3.041 0.148 2.294 1.00 98.31 94 THR A O 1
ATOM 686 N N . ALA A 1 95 ? -1.506 -0.976 1.110 1.00 97.69 95 ALA A N 1
ATOM 687 C CA . ALA A 1 95 ? -1.602 -2.193 1.917 1.00 97.69 95 ALA A CA 1
ATOM 688 C C . ALA A 1 95 ? -1.325 -1.935 3.410 1.00 97.69 95 ALA A C 1
ATOM 690 O O . ALA A 1 95 ? -2.022 -2.456 4.284 1.00 97.69 95 ALA A O 1
ATOM 691 N N . LYS A 1 96 ? -0.354 -1.068 3.733 1.00 97.50 96 LYS A N 1
ATOM 692 C CA . LYS A 1 96 ? -0.097 -0.645 5.121 1.00 97.50 96 LYS A CA 1
ATOM 693 C C . LYS A 1 96 ? -1.268 0.122 5.719 1.00 97.50 96 LYS A C 1
ATOM 695 O O . LYS A 1 96 ? -1.636 -0.140 6.863 1.00 97.50 96 LYS A O 1
ATOM 700 N N . THR A 1 97 ? -1.856 1.048 4.963 1.00 98.25 97 THR A N 1
ATOM 701 C CA . THR A 1 97 ? -3.013 1.816 5.440 1.00 98.25 97 THR A CA 1
ATOM 702 C C . THR A 1 97 ? -4.248 0.942 5.635 1.00 98.25 97 THR A C 1
ATOM 704 O O . THR A 1 97 ? -4.957 1.116 6.622 1.00 98.25 97 THR A O 1
ATOM 707 N N . GLU A 1 98 ? -4.478 -0.045 4.769 1.00 98.06 98 GLU A N 1
ATOM 708 C CA . GLU A 1 98 ? -5.579 -1.003 4.913 1.00 98.06 98 GLU A CA 1
ATOM 709 C C . GLU A 1 98 ? -5.406 -1.874 6.159 1.00 98.06 98 GLU A C 1
ATOM 711 O O . GLU A 1 98 ? -6.351 -2.048 6.929 1.00 98.06 98 GLU A O 1
ATOM 716 N N . LYS A 1 99 ? -4.183 -2.349 6.425 1.00 97.69 99 LYS A N 1
ATOM 717 C CA . LYS A 1 99 ? -3.872 -3.089 7.654 1.00 97.69 99 LYS A CA 1
ATOM 718 C C . LYS A 1 99 ? -4.136 -2.248 8.906 1.00 97.69 99 LYS A C 1
ATOM 720 O O . LYS A 1 99 ? -4.785 -2.719 9.836 1.00 97.69 99 LYS A O 1
ATOM 725 N N . GLN A 1 100 ? -3.683 -0.994 8.917 1.00 98.00 100 GLN A N 1
ATOM 726 C CA . GLN A 1 100 ? -3.937 -0.067 10.026 1.00 98.00 100 GLN A CA 1
ATOM 727 C C . GLN A 1 100 ? -5.433 0.201 10.220 1.00 98.00 100 GLN A C 1
ATOM 729 O O . GLN A 1 100 ? -5.911 0.238 11.353 1.00 98.00 100 GLN A O 1
ATOM 734 N N . LEU A 1 101 ? -6.183 0.361 9.128 1.00 98.19 101 LEU A N 1
ATOM 735 C CA . LEU A 1 101 ? -7.628 0.546 9.181 1.00 98.19 101 LEU A CA 1
ATOM 736 C C . LEU A 1 101 ? -8.325 -0.676 9.792 1.00 98.19 101 LEU A C 1
ATOM 738 O O . LEU A 1 101 ? -9.162 -0.510 10.677 1.00 98.19 101 LEU A O 1
ATOM 742 N N . ALA A 1 102 ? -7.947 -1.887 9.377 1.00 98.25 102 ALA A N 1
ATOM 743 C CA . ALA A 1 102 ? -8.494 -3.124 9.928 1.00 98.25 102 ALA A CA 1
ATOM 744 C C . ALA A 1 102 ? -8.202 -3.262 11.436 1.00 98.25 102 ALA A C 1
ATOM 746 O O . ALA A 1 102 ? -9.091 -3.606 12.217 1.00 98.25 102 ALA A O 1
ATOM 747 N N . GLU A 1 103 ? -6.982 -2.929 11.872 1.00 98.12 103 GLU A N 1
ATOM 748 C CA . GLU A 1 103 ? -6.615 -2.914 13.294 1.00 98.12 103 GLU A CA 1
ATOM 749 C C . GLU A 1 103 ? -7.441 -1.896 14.096 1.00 98.12 103 GLU A C 1
ATOM 751 O O . GLU A 1 103 ? -7.896 -2.195 15.204 1.00 98.12 103 GLU A O 1
ATOM 756 N N . LEU A 1 104 ? -7.671 -0.701 13.545 1.00 98.44 104 LEU A N 1
ATOM 757 C CA . LEU A 1 104 ? -8.499 0.323 14.184 1.00 98.44 104 LEU A CA 1
ATOM 758 C C . LEU A 1 104 ? -9.965 -0.107 14.277 1.00 98.44 104 LEU A C 1
ATOM 760 O O . LEU A 1 104 ? -10.566 0.030 15.340 1.00 98.44 104 LEU A O 1
ATOM 764 N N . GLN A 1 105 ? -10.529 -0.680 13.213 1.00 98.19 105 GLN A N 1
ATOM 765 C CA . GLN A 1 105 ? -11.902 -1.195 13.206 1.00 98.19 105 GLN A CA 1
ATOM 766 C C . GLN A 1 105 ? -12.107 -2.295 14.255 1.00 98.19 105 GLN A C 1
ATOM 768 O O . GLN A 1 105 ? -13.111 -2.286 14.976 1.00 98.19 105 GLN A O 1
ATOM 773 N N . ALA A 1 106 ? -11.138 -3.204 14.399 1.00 98.38 106 ALA A N 1
ATOM 774 C CA . ALA A 1 106 ? -11.174 -4.241 15.426 1.00 98.38 106 ALA A CA 1
ATOM 775 C C . ALA A 1 106 ? -11.183 -3.640 16.843 1.00 98.38 106 ALA A C 1
ATOM 777 O O . ALA A 1 106 ? -12.009 -4.024 17.674 1.00 98.38 106 ALA A O 1
ATOM 778 N N . ARG A 1 107 ? -10.322 -2.647 17.108 1.00 97.94 107 ARG A N 1
ATOM 779 C CA . ARG A 1 107 ? -10.275 -1.954 18.408 1.00 97.94 107 ARG A CA 1
ATOM 780 C C . ARG A 1 107 ? -11.559 -1.188 18.707 1.00 97.94 107 ARG A C 1
ATOM 782 O O . ARG A 1 107 ? -12.035 -1.237 19.838 1.00 97.94 107 ARG A O 1
ATOM 789 N N . THR A 1 108 ? -12.132 -0.510 17.716 1.00 98.25 108 THR A N 1
ATOM 790 C CA . THR A 1 108 ? -13.411 0.196 17.873 1.00 98.25 108 THR A CA 1
ATOM 791 C C . THR A 1 108 ? -14.521 -0.777 18.256 1.00 98.25 108 THR A C 1
ATOM 793 O O . THR A 1 108 ? -15.193 -0.558 19.259 1.00 98.25 108 THR A O 1
ATOM 796 N N . THR A 1 109 ? -14.634 -1.903 17.549 1.00 98.19 109 THR A N 1
ATOM 797 C CA . THR A 1 109 ? -15.635 -2.946 17.842 1.00 98.19 109 THR A CA 1
ATOM 798 C C . THR A 1 109 ? -15.475 -3.509 19.262 1.00 98.19 109 THR A C 1
ATOM 800 O O . THR A 1 109 ? -16.450 -3.731 19.988 1.00 98.19 109 THR A O 1
ATOM 803 N N . GLU A 1 110 ? -14.230 -3.725 19.700 1.00 98.19 110 GLU A N 1
ATOM 804 C CA . GLU A 1 110 ? -13.935 -4.181 21.059 1.00 98.19 110 GLU A CA 1
ATOM 805 C C . GLU A 1 110 ? -14.369 -3.147 22.112 1.00 98.19 110 GLU A C 1
ATOM 807 O O . GLU A 1 110 ? -14.984 -3.503 23.122 1.00 98.19 110 GLU A O 1
ATOM 812 N N . ILE A 1 111 ? -14.070 -1.865 21.882 1.00 98.31 111 ILE A N 1
ATOM 813 C CA . ILE A 1 111 ? -14.443 -0.769 22.783 1.00 98.31 111 ILE A CA 1
ATOM 814 C C . ILE A 1 111 ? -15.963 -0.617 22.847 1.00 98.31 111 ILE A C 1
ATOM 816 O O . ILE A 1 111 ? -16.506 -0.552 23.948 1.00 98.31 111 ILE A O 1
ATOM 820 N N . GLU A 1 112 ? -16.660 -0.631 21.713 1.00 97.94 112 GLU A N 1
ATOM 821 C CA . GLU A 1 112 ? -18.126 -0.578 21.653 1.00 97.94 112 GLU A CA 1
ATOM 822 C C . GLU A 1 112 ? -18.758 -1.716 22.461 1.00 97.94 112 GLU A C 1
ATOM 824 O O . GLU A 1 112 ? -19.651 -1.490 23.280 1.00 97.94 112 GLU A O 1
ATOM 829 N N . THR A 1 113 ? -18.219 -2.931 22.331 1.00 98.12 113 THR A N 1
ATOM 830 C CA . THR A 1 113 ? -18.667 -4.089 23.116 1.00 98.12 113 THR A CA 1
ATOM 831 C C . THR A 1 113 ? -18.460 -3.874 24.619 1.00 98.12 113 THR A C 1
ATOM 833 O O . THR A 1 113 ? -19.329 -4.212 25.428 1.00 98.12 113 THR A O 1
ATOM 836 N N . LYS A 1 114 ? -17.313 -3.314 25.026 1.00 97.94 114 LYS A N 1
ATOM 837 C CA . LYS A 1 114 ? -17.032 -2.998 26.437 1.00 97.94 114 LYS A CA 1
ATOM 838 C C . LYS A 1 114 ? -17.967 -1.913 26.969 1.00 97.94 114 LYS A C 1
ATOM 840 O O . LYS A 1 114 ? -18.469 -2.062 28.081 1.00 97.94 114 LYS A O 1
ATOM 845 N N . VAL A 1 115 ? -18.232 -0.870 26.183 1.00 98.31 115 VAL A N 1
ATOM 846 C CA . VAL A 1 115 ? -19.162 0.213 26.538 1.00 98.31 115 VAL A CA 1
ATOM 847 C C . VAL A 1 115 ? -20.571 -0.335 26.727 1.00 98.31 115 VAL A C 1
ATOM 849 O O . VAL A 1 115 ? -21.177 -0.082 27.766 1.00 98.31 115 VAL A O 1
ATOM 852 N N . PHE A 1 116 ? -21.058 -1.153 25.794 1.00 98.00 116 PHE A N 1
ATOM 853 C CA . PHE A 1 116 ? -22.374 -1.781 25.899 1.00 98.00 116 PHE A CA 1
ATOM 854 C C . PHE A 1 116 ? -22.505 -2.635 27.171 1.00 98.00 116 PHE A C 1
ATOM 856 O O . PHE A 1 116 ? -23.470 -2.514 27.925 1.00 98.00 116 PHE A O 1
ATOM 863 N N . ARG A 1 117 ? -21.493 -3.459 27.477 1.00 97.88 117 ARG A N 1
ATOM 864 C CA . ARG A 1 117 ? -21.470 -4.255 28.717 1.00 97.88 117 ARG A CA 1
ATOM 865 C C . ARG A 1 117 ? -21.445 -3.380 29.970 1.00 97.88 117 ARG A C 1
ATOM 867 O O . ARG A 1 117 ? -22.132 -3.691 30.939 1.00 97.88 117 ARG A O 1
ATOM 874 N N . ALA A 1 118 ? -20.665 -2.300 29.964 1.00 98.06 118 ALA A N 1
ATOM 875 C CA . ALA A 1 118 ? -20.598 -1.371 31.086 1.00 98.06 118 ALA A CA 1
ATOM 876 C C . ALA A 1 118 ? -21.949 -0.675 31.322 1.00 98.06 118 ALA A C 1
ATOM 878 O O . ALA A 1 118 ? -22.394 -0.600 32.466 1.00 98.06 118 ALA A O 1
ATOM 879 N N . GLN A 1 119 ? -22.632 -0.243 30.258 1.00 97.94 119 GLN A N 1
ATOM 880 C CA . GLN A 1 119 ? -23.980 0.330 30.338 1.00 97.94 119 GLN A CA 1
ATOM 881 C C . GLN A 1 119 ? -24.976 -0.659 30.953 1.00 97.94 119 GLN A C 1
ATOM 883 O O . GLN A 1 119 ? -25.646 -0.317 31.926 1.00 97.94 119 GLN A O 1
ATOM 888 N N . ALA A 1 120 ? -24.986 -1.913 30.492 1.00 98.00 120 ALA A N 1
ATOM 889 C CA . ALA A 1 120 ? -25.851 -2.951 31.055 1.00 98.00 120 ALA A CA 1
ATOM 890 C C . ALA A 1 120 ? -25.591 -3.198 32.558 1.00 98.00 120 ALA A C 1
ATOM 892 O O . ALA A 1 120 ? -26.527 -3.383 33.339 1.00 98.00 120 ALA A O 1
ATOM 893 N N . LEU A 1 121 ? -24.326 -3.169 32.998 1.00 98.12 121 LEU A N 1
ATOM 894 C CA . LEU A 1 121 ? -23.974 -3.296 34.419 1.00 98.12 121 LEU A CA 1
ATOM 895 C C . LEU A 1 121 ? -24.442 -2.091 35.248 1.00 98.12 121 LEU A C 1
ATOM 897 O O . LEU A 1 121 ? -24.902 -2.267 36.381 1.00 98.12 121 LEU A O 1
ATOM 901 N N . VAL A 1 122 ? -24.351 -0.878 34.697 1.00 98.31 122 VAL A N 1
ATOM 902 C CA . VAL A 1 122 ? -24.868 0.338 35.341 1.00 98.31 122 VAL A CA 1
ATOM 903 C C . VAL A 1 122 ? -26.385 0.252 35.493 1.00 98.31 122 VAL A C 1
ATOM 905 O O . VAL A 1 122 ? -26.886 0.421 36.603 1.00 98.31 122 VAL A O 1
ATOM 908 N N . GLU A 1 123 ? -27.113 -0.097 34.432 1.00 98.06 123 GLU A N 1
ATOM 909 C CA . GLU A 1 123 ? -28.570 -0.280 34.466 1.00 98.06 123 GLU A CA 1
ATOM 910 C C . GLU A 1 123 ? -28.989 -1.341 35.488 1.00 98.06 123 GLU A C 1
ATOM 912 O O . GLU A 1 123 ? -29.886 -1.116 36.306 1.00 98.06 123 GLU A O 1
ATOM 917 N N . GLN A 1 124 ? -28.290 -2.479 35.521 1.00 97.50 124 GLN A N 1
ATOM 918 C CA . GLN A 1 124 ? -28.540 -3.519 36.513 1.00 97.50 124 GLN A CA 1
ATOM 919 C C . GLN A 1 124 ? -28.303 -3.012 37.942 1.00 97.50 124 GLN A C 1
ATOM 921 O O . GLN A 1 124 ? -29.071 -3.344 38.848 1.00 97.50 124 GLN A O 1
ATOM 926 N N . THR A 1 125 ? -27.254 -2.218 38.157 1.00 97.81 125 THR A N 1
ATOM 927 C CA . THR A 1 125 ? -26.923 -1.648 39.469 1.00 97.81 125 THR A CA 1
ATOM 928 C C . THR A 1 125 ? -27.976 -0.639 39.915 1.00 97.81 125 THR A C 1
ATOM 930 O O . THR A 1 125 ? -28.441 -0.717 41.052 1.00 97.81 125 THR A O 1
ATOM 933 N N . VAL A 1 126 ? -28.433 0.238 39.017 1.00 97.88 126 VAL A N 1
ATOM 934 C CA . VAL A 1 126 ? -29.539 1.175 39.274 1.00 97.88 126 VAL A CA 1
ATOM 935 C C . VAL A 1 126 ? -30.816 0.413 39.636 1.00 97.88 126 VAL A C 1
ATOM 937 O O . VAL A 1 126 ? -31.437 0.706 40.656 1.00 97.88 126 VAL A O 1
ATOM 940 N N . ALA A 1 127 ? -31.167 -0.632 38.881 1.00 97.44 127 ALA A N 1
ATOM 941 C CA . ALA A 1 127 ? -32.348 -1.449 39.158 1.00 97.44 127 ALA A CA 1
ATOM 942 C C . ALA A 1 127 ? -32.254 -2.223 40.486 1.00 97.44 127 ALA A C 1
ATOM 944 O O . ALA A 1 127 ? -33.269 -2.453 41.147 1.00 97.44 127 ALA A O 1
ATOM 945 N N . ARG A 1 128 ? -31.056 -2.672 40.881 1.00 96.81 128 ARG A N 1
ATOM 946 C CA . ARG A 1 128 ? -30.821 -3.308 42.190 1.00 96.81 128 ARG A CA 1
ATOM 947 C C . ARG A 1 128 ? -30.943 -2.295 43.323 1.00 96.81 128 ARG A C 1
ATOM 949 O O . ARG A 1 128 ? -31.578 -2.603 44.327 1.00 96.81 128 ARG A O 1
ATOM 956 N N . ARG A 1 129 ? -30.386 -1.095 43.144 1.00 97.62 129 ARG A N 1
ATOM 957 C CA . ARG A 1 129 ? -30.481 -0.001 44.113 1.00 97.62 129 ARG A CA 1
ATOM 958 C C . ARG A 1 129 ? -31.933 0.417 44.341 1.00 97.62 129 ARG A C 1
ATOM 960 O O . ARG A 1 129 ? -32.360 0.430 45.486 1.00 97.62 129 ARG A O 1
ATOM 967 N N . ALA A 1 130 ? -32.701 0.652 43.276 1.00 96.81 130 ALA A N 1
ATOM 968 C CA . ALA A 1 130 ? -34.115 1.018 43.381 1.00 96.81 130 ALA A CA 1
ATOM 969 C C . ALA A 1 130 ? -34.933 -0.035 44.155 1.00 96.81 130 ALA A C 1
ATOM 971 O O . ALA A 1 130 ? -35.721 0.305 45.033 1.00 96.81 130 ALA A O 1
ATOM 972 N N . ARG A 1 131 ? -34.687 -1.329 43.898 1.00 96.06 131 ARG A N 1
ATOM 973 C CA . ARG A 1 131 ? -35.320 -2.430 44.646 1.00 96.06 131 ARG A CA 1
ATOM 974 C C . ARG A 1 131 ? -34.923 -2.460 46.123 1.00 96.06 131 ARG A C 1
ATOM 976 O O . ARG A 1 131 ? -35.763 -2.759 46.966 1.00 96.06 131 ARG A O 1
ATOM 983 N N . ALA A 1 132 ? -33.661 -2.177 46.440 1.00 96.75 132 ALA A N 1
ATOM 984 C CA . ALA A 1 132 ? -33.193 -2.109 47.822 1.00 96.75 132 ALA A CA 1
ATOM 985 C C . ALA A 1 132 ? -33.812 -0.916 48.572 1.00 96.75 132 ALA A C 1
ATOM 987 O O . ALA A 1 132 ? -34.285 -1.088 49.691 1.00 96.75 132 ALA A O 1
ATOM 988 N N . GLU A 1 133 ? -33.876 0.259 47.941 1.00 96.62 133 GLU A N 1
ATOM 989 C CA . GLU A 1 133 ? -34.534 1.453 48.493 1.00 96.62 133 GLU A CA 1
ATOM 990 C C . GLU A 1 133 ? -36.032 1.204 48.738 1.00 96.62 133 GLU A C 1
ATOM 992 O O . GLU A 1 133 ? -36.550 1.525 49.805 1.00 96.62 133 GLU A O 1
ATOM 997 N N . GLU A 1 134 ? -36.728 0.546 47.807 1.00 95.94 134 GLU A N 1
ATOM 998 C CA . GLU A 1 134 ? -38.133 0.166 47.992 1.00 95.94 134 GLU A CA 1
ATOM 999 C C . GLU A 1 134 ? -38.324 -0.824 49.156 1.00 95.94 134 GLU A C 1
ATOM 1001 O O . GLU A 1 134 ? -39.287 -0.717 49.920 1.00 95.94 134 GLU A O 1
ATOM 1006 N N . ALA A 1 135 ? -37.411 -1.786 49.317 1.00 94.00 135 ALA A N 1
ATOM 1007 C CA . ALA A 1 135 ? -37.449 -2.735 50.426 1.00 94.00 135 ALA A CA 1
ATOM 1008 C C . ALA A 1 135 ? -37.233 -2.045 51.784 1.00 94.00 135 ALA A C 1
ATOM 1010 O O . ALA A 1 135 ? -37.966 -2.347 52.726 1.00 94.00 135 ALA A O 1
ATOM 1011 N N . LEU A 1 136 ? -36.288 -1.101 51.870 1.00 94.19 136 LEU A N 1
ATOM 1012 C CA . LEU A 1 136 ? -36.060 -0.288 53.069 1.00 94.19 136 LEU A CA 1
ATOM 1013 C C . LEU A 1 136 ? -37.304 0.534 53.423 1.00 94.19 136 LEU A C 1
ATOM 1015 O O . LEU A 1 136 ? -37.813 0.414 54.534 1.00 94.19 136 LEU A O 1
ATOM 1019 N N . ASN A 1 137 ? -37.883 1.243 52.450 1.00 94.06 137 ASN A N 1
ATOM 1020 C CA . ASN A 1 137 ? -39.106 2.025 52.657 1.00 94.06 137 ASN A CA 1
ATOM 1021 C C . ASN A 1 137 ? -40.274 1.167 53.181 1.00 94.06 137 ASN A C 1
ATOM 1023 O O . ASN A 1 137 ? -41.046 1.604 54.035 1.00 94.06 137 ASN A O 1
ATOM 1027 N N . LYS A 1 138 ? -40.413 -0.077 52.699 1.00 93.38 138 LYS A N 1
ATOM 1028 C CA . LYS A 1 138 ? -41.432 -1.024 53.189 1.00 93.38 138 LYS A CA 1
ATOM 1029 C C . LYS A 1 138 ? -41.175 -1.487 54.624 1.00 93.38 138 LYS A C 1
ATOM 1031 O O . LYS A 1 138 ? -42.138 -1.763 55.339 1.00 93.38 138 LYS A O 1
ATOM 1036 N N . LEU A 1 139 ? -39.915 -1.629 55.033 1.00 91.25 139 LEU A N 1
ATOM 1037 C CA . LEU A 1 139 ? -39.556 -1.989 56.407 1.00 91.25 139 LEU A CA 1
ATOM 1038 C C . LEU A 1 139 ? -39.832 -0.828 57.365 1.00 91.25 139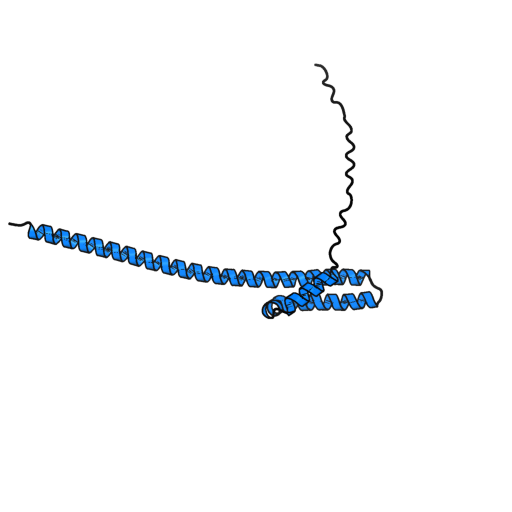 LEU A C 1
ATOM 1040 O O . LEU A 1 139 ? -40.479 -1.051 58.387 1.00 91.25 139 LEU A O 1
ATOM 1044 N N . ASP A 1 140 ? -39.458 0.396 56.992 1.00 89.81 140 ASP A N 1
ATOM 1045 C CA . ASP A 1 140 ? -39.717 1.601 57.790 1.00 89.81 140 ASP A CA 1
ATOM 1046 C C . ASP A 1 140 ? -41.221 1.802 58.031 1.00 89.81 140 ASP A C 1
ATOM 1048 O O . ASP A 1 140 ? -41.660 2.018 59.161 1.00 89.81 140 ASP A O 1
ATOM 1052 N N . GLN A 1 141 ? -42.049 1.616 56.997 1.00 88.56 141 GLN A N 1
ATOM 1053 C CA . GLN A 1 141 ? -43.511 1.685 57.124 1.00 88.56 141 GLN A CA 1
ATOM 1054 C C . GLN A 1 141 ? -44.107 0.590 58.026 1.00 88.56 141 GLN A C 1
ATOM 1056 O O . GLN A 1 141 ? -45.150 0.807 58.644 1.00 88.56 141 GLN A O 1
ATOM 1061 N N . LYS A 1 142 ? -43.483 -0.593 58.104 1.00 79.25 142 LYS A N 1
ATOM 1062 C CA . LYS A 1 142 ? -43.932 -1.690 58.982 1.00 79.25 142 LYS A CA 1
ATOM 1063 C C . LYS A 1 142 ? -43.472 -1.512 60.430 1.00 79.25 142 LYS A C 1
ATOM 1065 O O . LYS A 1 142 ? -44.203 -1.922 61.326 1.00 79.25 142 LYS A O 1
ATOM 1070 N N . GLY A 1 143 ? -42.297 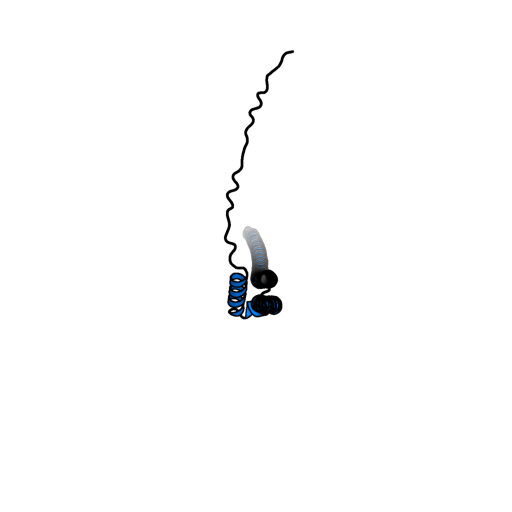-0.921 60.652 1.00 68.38 143 GLY A N 1
ATOM 1071 C CA . GLY A 1 143 ? -41.744 -0.636 61.981 1.00 68.38 143 GLY A CA 1
ATOM 1072 C C . GLY A 1 143 ? -42.357 0.588 62.671 1.00 68.38 143 GLY A C 1
ATOM 1073 O O . GLY A 1 143 ? -42.295 0.691 63.8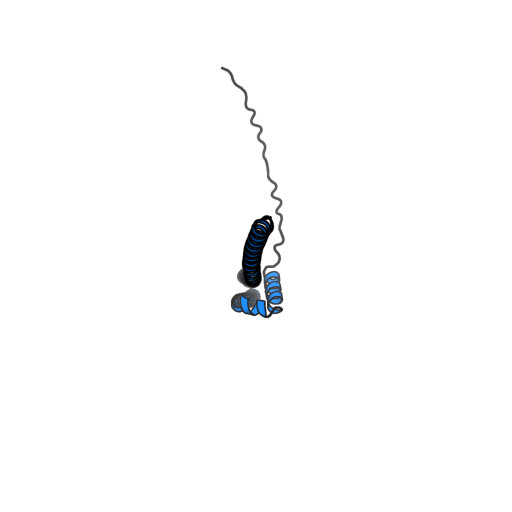89 1.00 68.38 143 GLY A O 1
ATOM 1074 N N . ALA A 1 144 ? -42.997 1.489 61.920 1.00 58.50 144 ALA A N 1
ATOM 1075 C CA . ALA A 1 144 ? -43.640 2.700 62.440 1.00 58.50 144 ALA A CA 1
ATOM 1076 C C . ALA A 1 144 ? -45.054 2.491 63.033 1.00 58.50 144 ALA A C 1
ATOM 1078 O O . ALA A 1 144 ? -45.777 3.466 63.247 1.00 58.50 144 ALA A O 1
ATOM 1079 N N . LYS A 1 145 ? -45.482 1.248 63.291 1.00 54.09 145 LYS A N 1
ATOM 1080 C CA . LYS A 1 145 ? -46.742 0.967 63.998 1.00 54.09 145 LYS A CA 1
ATOM 1081 C C . LYS A 1 145 ? -46.478 0.753 65.499 1.00 54.09 145 LYS A C 1
ATOM 1083 O O . LYS A 1 145 ? -45.779 -0.211 65.809 1.00 54.09 145 LYS A O 1
ATOM 1088 N N . PRO A 1 146 ? -47.005 1.615 66.396 1.00 56.22 146 PRO A N 1
ATOM 1089 C CA . PRO A 1 146 ? -47.031 1.350 67.835 1.00 56.22 146 PRO A CA 1
ATOM 1090 C C . PRO A 1 146 ? -47.983 0.201 68.192 1.00 56.22 146 PRO A C 1
ATOM 1092 O O . PRO A 1 146 ? -48.942 -0.045 67.419 1.00 56.22 146 PRO A O 1
#

Secondary structure (DSSP, 8-state):
-----------------------PPPHHHHHHHHHHHHHT-HHHHHHTHHHHHHHHHHHHHHHHHHHTT-HHHHHHHHHHHHHHHHHHHHHHHHHHHHHHHHHHHHHHHHHHHHHHHHHHHHHHHHHHHHHHHHHHHHHHHHHT--

Radius of gyration: 36.71 Å; chains: 1; bounding box: 70×76×97 Å

Foldseek 3Di:
DDDDDDDDPPDPPPPPPPDPPPVPDQLQVQLVVLLVVQVVPPVLCVQLVVLSVQLVVLQVVLVVCVVVVNPVSSSVSSNVSSVSSVVSVVSSVVVVVVVVVVVVVVVVVVVVVVVVVVVVVVVVVVVVVVVVVVVVVVVVVVVPDD

pLDDT: mean 88.32, std 18.45, range [37.34, 98.75]